Protein AF-A0A1S9PE21-F1 (afdb_monomer_lite)

Organism: NCBI:txid1792845

Foldseek 3Di:
DVVVVQCLQQVVDDDPVHDHPDHADELDQPDPPPPPDDFQALLNVLVVQADPVAPLSCVLCPPVVHDRRHGLVPDAQLSSSSSSQSSRLRVFLHYEYESPRHDPVSRVVSVVVNVVSNVVPHDYHYDYPDCPCVVVDPDDDDDDDPDPDDDDDDPDDDD

pLDDT: mean 87.9, std 10.77, range [41.5, 97.38]

Sequence (159 aa):
MLEELVGLLTGKIKSDKVRLLSTFTYADHIRKFKRFWIPITVNSYLKRHANPANSIYEKAFIDPRVRRKTKIVSLPGNLRRELAIYTVLSNTNNIIFDLAGVDHEGGVTIYNNVKEAIDVGGAAILIDTCDEFKNDCTTFVKAEYLGPKIAPLPPFSAK

Secondary structure (DSSP, 8-state):
-HHHHHHHHTTSS--TT---SS--EE---------TT-PPBHHHHHHHHS-TTSTHHHHTT-STT--TT-BGGGS-HHHHHHHHHHHHHHH-SEEEEE-TT--HHHHHHHHHHHHHHHTTT-EEEEE-S--TTTTT-SS-------SSPPPPPPP----

Radius of gyration: 17.34 Å; chains: 1; bounding box: 45×37×51 Å

Structure (mmCIF, N/CA/C/O backbone):
data_AF-A0A1S9PE21-F1
#
_entry.id   AF-A0A1S9PE21-F1
#
loop_
_atom_site.group_PDB
_atom_site.id
_atom_site.type_symbol
_atom_site.label_atom_id
_atom_site.label_alt_id
_atom_site.label_comp_id
_atom_site.label_asym_id
_atom_site.label_entity_id
_atom_site.label_seq_id
_atom_site.pdbx_PDB_ins_code
_atom_site.Cartn_x
_atom_site.Cartn_y
_atom_site.Cartn_z
_atom_site.occupancy
_atom_site.B_iso_or_equiv
_atom_site.auth_seq_id
_atom_site.auth_comp_id
_atom_site.auth_asym_id
_atom_site.auth_atom_id
_atom_site.pdbx_PDB_model_num
ATOM 1 N N . MET A 1 1 ? -2.979 -8.957 17.235 1.00 68.88 1 MET A N 1
ATOM 2 C CA . MET A 1 1 ? -3.742 -7.692 17.165 1.00 68.88 1 MET A CA 1
ATOM 3 C C . MET A 1 1 ? -3.849 -7.186 15.730 1.00 68.88 1 MET A C 1
ATOM 5 O O . MET A 1 1 ? -4.955 -7.188 15.213 1.00 68.88 1 MET A O 1
ATOM 9 N N . LEU A 1 2 ? -2.744 -6.840 15.051 1.00 82.12 2 LEU A N 1
ATOM 10 C CA . LEU A 1 2 ? -2.798 -6.357 13.659 1.00 82.12 2 LEU A CA 1
ATOM 11 C C . LEU A 1 2 ? -3.416 -7.373 12.681 1.00 82.12 2 LEU A C 1
ATOM 13 O O . LEU A 1 2 ? -4.303 -7.015 11.918 1.00 82.12 2 LEU A O 1
ATOM 17 N N . GLU A 1 3 ? -2.998 -8.641 12.737 1.00 87.38 3 GLU A N 1
ATOM 18 C CA . GLU A 1 3 ? -3.526 -9.689 11.845 1.00 87.38 3 GLU A CA 1
ATOM 19 C C . GLU A 1 3 ? -5.035 -9.914 12.011 1.00 87.38 3 GLU A C 1
ATOM 21 O O . GLU A 1 3 ? -5.736 -10.143 11.031 1.00 87.38 3 GLU A O 1
ATOM 26 N N . GLU A 1 4 ? -5.542 -9.812 13.240 1.00 89.81 4 GLU A N 1
ATOM 27 C CA . GLU A 1 4 ? -6.966 -9.972 13.538 1.00 89.81 4 GLU A CA 1
ATOM 28 C C . GLU A 1 4 ? -7.774 -8.771 13.042 1.00 89.81 4 GLU A C 1
ATOM 30 O O . GLU A 1 4 ? -8.790 -8.953 12.376 1.00 89.81 4 GLU A O 1
ATOM 35 N N . LEU A 1 5 ? -7.282 -7.547 13.275 1.00 89.12 5 LEU A N 1
ATOM 36 C CA . LEU A 1 5 ? -7.889 -6.329 12.736 1.00 89.12 5 LEU A CA 1
ATOM 37 C C . LEU A 1 5 ? -7.934 -6.367 11.205 1.00 89.12 5 LEU A C 1
ATOM 39 O O . LEU A 1 5 ? -8.993 -6.176 10.615 1.00 89.12 5 LEU A O 1
ATOM 43 N N . VAL A 1 6 ? -6.807 -6.668 10.555 1.00 92.00 6 VAL A N 1
ATOM 44 C CA . VAL A 1 6 ? -6.744 -6.832 9.096 1.00 92.00 6 VAL A CA 1
ATOM 45 C C . VAL A 1 6 ? -7.683 -7.949 8.645 1.00 92.00 6 VAL A C 1
ATOM 47 O O . VAL A 1 6 ? -8.390 -7.796 7.651 1.00 92.00 6 VAL A O 1
ATOM 50 N N . GLY A 1 7 ? -7.740 -9.063 9.375 1.00 92.88 7 GLY A N 1
ATOM 51 C CA . GLY A 1 7 ? -8.643 -10.170 9.085 1.00 92.88 7 GLY A CA 1
ATOM 52 C C . GLY A 1 7 ? -10.114 -9.754 9.110 1.00 92.88 7 GLY A C 1
ATOM 53 O O . GLY A 1 7 ? -10.853 -10.105 8.191 1.00 92.88 7 GLY A O 1
ATOM 54 N N . LEU A 1 8 ? -10.521 -8.958 10.100 1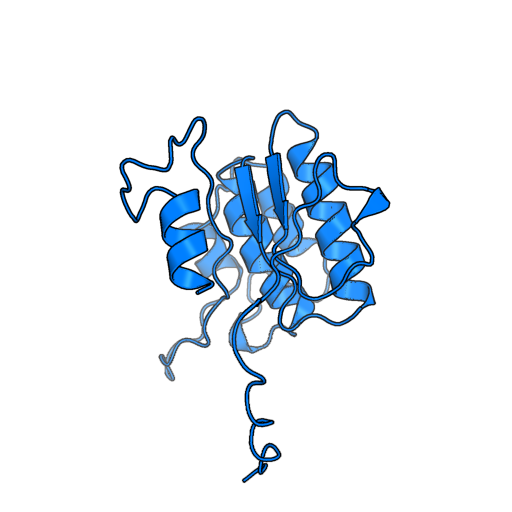.00 91.94 8 LEU A N 1
ATOM 55 C CA . LEU A 1 8 ? -11.866 -8.388 10.191 1.00 91.94 8 LEU A CA 1
ATOM 56 C C . LEU A 1 8 ? -12.133 -7.396 9.052 1.00 91.94 8 LEU A C 1
ATOM 58 O O . LEU A 1 8 ? -13.128 -7.538 8.351 1.00 91.94 8 LEU A O 1
ATOM 62 N N . LEU A 1 9 ? -11.235 -6.432 8.818 1.00 90.94 9 LEU A N 1
ATOM 63 C CA . LEU A 1 9 ? -11.409 -5.377 7.806 1.00 90.94 9 LEU A CA 1
ATOM 64 C C . LEU A 1 9 ? -11.382 -5.898 6.358 1.00 90.94 9 LEU A C 1
ATOM 66 O O . LEU A 1 9 ? -11.946 -5.277 5.461 1.00 90.94 9 LEU A O 1
ATOM 70 N N . THR A 1 10 ? -10.742 -7.044 6.120 1.00 92.94 10 THR A N 1
ATOM 71 C CA . THR A 1 10 ? -10.704 -7.710 4.804 1.00 92.94 10 THR A CA 1
ATOM 72 C C . THR A 1 10 ? -11.772 -8.797 4.647 1.00 92.94 10 THR A C 1
ATOM 74 O O . THR A 1 10 ? -11.856 -9.422 3.593 1.00 92.94 10 THR A O 1
ATOM 77 N N . GLY A 1 11 ? -12.575 -9.065 5.683 1.00 91.56 11 GLY A N 1
ATOM 78 C CA . GLY A 1 11 ? -13.602 -10.114 5.670 1.00 91.56 11 GLY A CA 1
ATOM 79 C C . GLY A 1 11 ? -13.077 -11.547 5.731 1.00 91.56 11 GLY A C 1
ATOM 80 O O . GLY A 1 11 ? -13.859 -12.488 5.596 1.00 91.56 11 GLY A O 1
ATOM 81 N N . LYS A 1 12 ? -11.774 -11.736 5.971 1.00 92.69 12 LYS A N 1
ATOM 82 C CA . LYS A 1 12 ? -11.175 -13.057 6.223 1.00 92.69 12 LYS A CA 1
ATOM 83 C C . LYS A 1 12 ? -11.660 -13.650 7.550 1.00 92.69 12 LYS A C 1
ATOM 85 O O . LYS A 1 12 ? -11.800 -14.865 7.657 1.00 92.69 12 LYS A O 1
ATOM 90 N N . ILE A 1 13 ? -11.919 -12.801 8.545 1.00 93.75 13 ILE A N 1
ATOM 91 C CA . ILE A 1 13 ? -12.481 -13.169 9.849 1.00 93.75 13 ILE A CA 1
ATOM 92 C C . ILE A 1 13 ? -13.911 -12.630 9.921 1.00 93.75 13 ILE A C 1
ATOM 94 O O . ILE A 1 13 ? -14.144 -11.448 9.679 1.00 93.75 13 ILE A O 1
ATOM 98 N N . LYS A 1 14 ? -14.870 -13.497 10.262 1.00 92.12 14 LYS A N 1
ATOM 99 C CA . LYS A 1 14 ? -16.275 -13.116 10.468 1.00 92.12 14 LYS A CA 1
ATOM 100 C C . LYS A 1 14 ? -16.519 -12.763 11.934 1.00 92.12 14 LYS A C 1
ATOM 102 O O . LYS A 1 14 ? -15.982 -13.419 12.821 1.00 92.12 14 LYS A O 1
ATOM 107 N N . SER A 1 15 ? -17.342 -11.748 12.180 1.00 91.69 15 SER A N 1
ATOM 108 C CA . SER A 1 15 ? -17.765 -11.341 13.521 1.00 91.69 15 SER A CA 1
ATOM 109 C C . SER A 1 15 ? -19.152 -10.719 13.457 1.00 91.69 15 SER A C 1
ATOM 111 O O . SER A 1 15 ? -19.387 -9.835 12.639 1.00 91.69 15 SER A O 1
ATOM 113 N N . ASP A 1 16 ? -20.041 -11.110 14.367 1.00 93.25 16 ASP A N 1
ATOM 114 C CA . ASP A 1 16 ? -21.404 -10.563 14.445 1.00 93.25 16 ASP A CA 1
ATOM 115 C C . ASP A 1 16 ? -21.421 -9.082 14.864 1.00 93.25 16 ASP A C 1
ATOM 117 O O . ASP A 1 16 ? -22.428 -8.391 14.729 1.00 93.25 16 ASP A O 1
ATOM 121 N N . LYS A 1 17 ? -20.286 -8.576 15.366 1.00 91.50 17 LYS A N 1
ATOM 122 C CA . LYS A 1 17 ? -20.101 -7.182 15.794 1.00 91.50 17 LYS A CA 1
ATOM 123 C C . LYS A 1 17 ? -19.599 -6.266 14.677 1.00 91.50 17 LYS A C 1
ATOM 125 O O . LYS A 1 17 ? -19.559 -5.055 14.871 1.00 91.50 17 LYS A O 1
ATOM 130 N N . VAL A 1 18 ? -19.173 -6.820 13.541 1.00 88.00 18 VAL A N 1
ATOM 131 C CA . VAL A 1 18 ? -18.560 -6.060 12.444 1.00 88.00 18 VAL A CA 1
ATOM 132 C C . VAL A 1 18 ? -19.334 -6.316 11.161 1.00 88.00 18 VAL A C 1
ATOM 134 O O . VAL A 1 18 ? -19.404 -7.441 10.674 1.00 88.00 18 VAL A O 1
ATOM 137 N N . ARG A 1 19 ? -19.875 -5.248 10.573 1.00 90.75 19 ARG A N 1
ATOM 138 C CA . ARG A 1 19 ? -20.506 -5.295 9.253 1.00 90.75 19 ARG A CA 1
ATOM 139 C C . ARG A 1 19 ? -19.599 -4.635 8.223 1.00 90.75 19 ARG A C 1
ATOM 141 O O . ARG A 1 19 ? -19.370 -3.431 8.286 1.00 90.75 19 ARG A O 1
ATOM 148 N N . LEU A 1 20 ? -19.127 -5.416 7.256 1.00 89.75 20 LEU A N 1
ATOM 149 C CA . LEU A 1 20 ? -18.361 -4.904 6.123 1.00 89.75 20 LEU A CA 1
ATOM 150 C C . LEU A 1 20 ? -19.308 -4.337 5.069 1.00 89.75 20 LEU A C 1
ATOM 152 O O . LEU A 1 20 ? -20.129 -5.063 4.514 1.00 89.75 20 LEU A O 1
ATOM 156 N N . LEU A 1 21 ? -19.192 -3.035 4.814 1.00 88.69 21 LEU A N 1
ATOM 157 C CA . LEU A 1 21 ? -19.935 -2.356 3.747 1.00 88.69 21 LEU A CA 1
ATOM 158 C C . LEU A 1 21 ? -19.220 -2.471 2.397 1.00 88.69 21 LEU A C 1
ATOM 160 O O . LEU A 1 21 ? -19.867 -2.565 1.360 1.00 88.69 21 LEU A O 1
ATOM 164 N N . SER A 1 22 ? -17.888 -2.516 2.437 1.00 87.81 22 SER A N 1
ATOM 165 C CA . SER A 1 22 ? -17.011 -2.621 1.274 1.00 87.81 22 SER A CA 1
ATOM 166 C C . SER A 1 22 ? -15.862 -3.566 1.597 1.00 87.81 22 SER A C 1
ATOM 168 O O . SER A 1 22 ? -15.417 -3.645 2.743 1.00 87.81 22 SER A O 1
ATOM 170 N N . THR A 1 23 ? -15.366 -4.276 0.585 1.00 87.94 23 THR A N 1
ATOM 171 C CA . THR A 1 23 ? -14.188 -5.137 0.748 1.00 87.94 23 THR A CA 1
ATOM 172 C C . THR A 1 23 ? -12.924 -4.311 0.557 1.00 87.94 23 THR A C 1
ATOM 174 O O . THR A 1 23 ? -12.785 -3.606 -0.444 1.00 87.94 23 THR A O 1
ATOM 177 N N . PHE A 1 24 ? -11.996 -4.432 1.500 1.00 94.69 24 PHE A N 1
ATOM 178 C CA . PHE A 1 24 ? -10.653 -3.873 1.408 1.00 94.69 24 PHE A CA 1
ATOM 179 C C . PHE A 1 24 ? -9.630 -4.978 1.162 1.00 94.69 24 PHE A C 1
ATOM 181 O O . PHE A 1 24 ? -9.827 -6.127 1.561 1.00 94.69 24 PHE A O 1
ATOM 188 N N . THR A 1 25 ? -8.504 -4.621 0.546 1.00 96.25 25 THR A N 1
ATOM 189 C CA . THR A 1 25 ? -7.340 -5.508 0.433 1.00 96.25 25 THR A CA 1
ATOM 190 C C . THR A 1 25 ? -6.168 -4.919 1.198 1.00 96.25 25 THR A C 1
ATOM 192 O O . THR A 1 25 ? -5.810 -3.760 1.003 1.00 96.25 25 THR A O 1
ATOM 195 N N . TYR A 1 26 ? -5.558 -5.718 2.071 1.00 96.56 26 TYR A N 1
ATOM 196 C CA . TYR A 1 26 ? -4.347 -5.308 2.771 1.00 96.56 26 TYR A CA 1
ATOM 197 C C . TYR A 1 26 ? -3.113 -5.502 1.887 1.00 96.56 26 TYR A C 1
ATOM 199 O O . TYR A 1 26 ? -2.927 -6.566 1.294 1.00 96.56 26 TYR A O 1
ATOM 207 N N . ALA A 1 27 ? -2.269 -4.475 1.807 1.00 96.06 27 ALA A N 1
ATOM 208 C CA . ALA A 1 27 ? -0.983 -4.535 1.128 1.00 96.06 27 ALA A CA 1
ATOM 209 C C . ALA A 1 27 ? 0.025 -5.322 1.968 1.00 96.06 27 ALA A C 1
ATOM 211 O O . ALA A 1 27 ? 0.803 -4.756 2.742 1.00 96.06 27 ALA A O 1
ATOM 212 N N . ASP A 1 28 ? -0.005 -6.643 1.801 1.00 93.12 28 ASP A N 1
ATOM 213 C CA . ASP A 1 28 ? 0.909 -7.563 2.463 1.00 93.12 28 ASP A CA 1
ATOM 214 C C . ASP A 1 28 ? 2.371 -7.207 2.170 1.00 93.12 28 ASP A C 1
ATOM 216 O O . ASP A 1 28 ? 2.779 -6.952 1.033 1.00 93.12 28 ASP A O 1
ATOM 220 N N . HIS A 1 29 ? 3.196 -7.236 3.215 1.00 91.25 29 HIS A N 1
ATOM 221 C CA . HIS A 1 29 ? 4.637 -7.057 3.075 1.00 91.25 29 HIS A CA 1
ATOM 222 C C . HIS A 1 29 ? 5.223 -8.148 2.182 1.00 91.25 29 HIS A C 1
ATOM 224 O O . HIS A 1 29 ? 5.035 -9.342 2.433 1.00 91.25 29 HIS A O 1
ATOM 230 N N . ILE A 1 30 ? 5.998 -7.749 1.169 1.00 88.12 30 ILE A N 1
ATOM 231 C CA . ILE A 1 30 ? 6.685 -8.705 0.299 1.00 88.12 30 ILE A CA 1
ATOM 232 C C . ILE A 1 30 ? 7.759 -9.421 1.120 1.00 88.12 30 ILE A C 1
ATOM 234 O O . ILE A 1 30 ? 8.865 -8.917 1.339 1.00 88.12 30 ILE A O 1
ATOM 238 N N . ARG A 1 31 ? 7.416 -10.619 1.597 1.00 77.19 31 ARG A N 1
ATOM 239 C CA . ARG A 1 31 ? 8.311 -11.456 2.393 1.00 77.19 31 ARG A CA 1
ATOM 240 C C . ARG A 1 31 ? 9.536 -11.828 1.560 1.00 77.19 31 ARG A C 1
ATOM 242 O O . ARG A 1 31 ? 9.429 -12.158 0.377 1.00 77.19 31 ARG A O 1
ATOM 249 N N . LYS A 1 32 ? 10.715 -11.844 2.193 1.00 64.25 32 LYS A N 1
ATOM 250 C CA . LYS A 1 32 ? 11.909 -12.453 1.594 1.00 64.25 32 LYS A CA 1
ATOM 251 C C . LYS A 1 32 ? 11.601 -13.933 1.362 1.00 64.25 32 LYS A C 1
ATOM 253 O O . LYS A 1 32 ? 11.522 -14.713 2.309 1.00 64.25 32 LYS A O 1
ATOM 258 N N . PHE A 1 33 ? 11.370 -14.317 0.110 1.00 58.84 33 PHE A N 1
ATOM 259 C CA . PHE A 1 33 ? 11.142 -15.714 -0.236 1.00 58.84 33 PHE A CA 1
ATOM 260 C C . PHE A 1 33 ? 12.371 -16.531 0.184 1.00 58.84 33 PHE A C 1
ATOM 262 O O . PHE A 1 33 ? 13.472 -16.271 -0.292 1.00 58.84 33 PHE A O 1
ATOM 269 N N . LYS A 1 34 ? 12.184 -17.570 1.013 1.00 49.66 34 LYS A N 1
ATOM 270 C CA . LYS A 1 34 ? 13.229 -18.565 1.347 1.00 49.66 34 LYS A CA 1
ATOM 271 C C . LYS A 1 34 ? 13.678 -19.408 0.136 1.00 49.66 34 LYS A C 1
ATOM 273 O O . LYS A 1 34 ? 14.453 -20.348 0.292 1.00 49.66 34 LYS A O 1
ATOM 278 N N . ARG A 1 35 ? 13.201 -19.107 -1.080 1.00 51.25 35 ARG A N 1
ATOM 279 C CA . ARG A 1 35 ? 13.674 -19.733 -2.320 1.00 51.25 35 ARG A CA 1
ATOM 280 C C . ARG A 1 35 ? 15.059 -19.185 -2.652 1.00 51.25 35 ARG A C 1
ATOM 282 O O . ARG A 1 35 ? 15.200 -18.261 -3.444 1.00 51.25 35 ARG A O 1
ATOM 289 N N . PHE A 1 36 ? 16.070 -19.804 -2.056 1.00 48.78 36 PHE A N 1
ATOM 290 C CA . PHE A 1 36 ? 17.489 -19.537 -2.297 1.00 48.78 36 PHE A CA 1
ATOM 291 C C . PHE A 1 36 ? 17.912 -19.659 -3.774 1.00 48.78 36 PHE A C 1
ATOM 293 O O . PHE A 1 36 ? 18.957 -19.137 -4.140 1.00 48.78 36 PHE A O 1
ATOM 300 N N . TRP A 1 37 ? 17.116 -20.310 -4.632 1.00 52.03 37 TRP A N 1
ATOM 301 C CA . TRP A 1 37 ? 17.592 -20.749 -5.947 1.00 52.03 37 TRP A CA 1
ATOM 302 C C . TRP A 1 37 ? 17.079 -19.952 -7.156 1.00 52.03 37 TRP A C 1
ATOM 304 O O . TRP A 1 37 ? 17.728 -19.989 -8.195 1.00 52.03 37 TRP A O 1
ATOM 314 N N . ILE A 1 38 ? 15.982 -19.182 -7.062 1.00 62.56 38 ILE A N 1
ATOM 315 C CA . ILE A 1 38 ? 15.543 -18.306 -8.171 1.00 62.56 38 ILE A CA 1
ATOM 316 C C . ILE A 1 38 ? 14.951 -17.004 -7.610 1.00 62.56 38 ILE A C 1
ATOM 318 O O . ILE A 1 38 ? 13.793 -16.993 -7.177 1.00 62.56 38 ILE A O 1
ATOM 322 N N . PRO A 1 39 ? 15.709 -15.892 -7.604 1.00 72.38 39 PRO A N 1
ATOM 323 C CA . PRO A 1 39 ? 15.184 -14.607 -7.169 1.00 72.38 39 PRO A CA 1
ATOM 324 C C . PRO A 1 39 ? 14.076 -14.134 -8.118 1.00 72.38 39 PRO A C 1
ATOM 326 O O . PRO A 1 39 ? 14.270 -14.044 -9.330 1.00 72.38 39 PRO A O 1
ATOM 329 N N . ILE A 1 40 ? 12.911 -13.811 -7.555 1.00 87.94 40 ILE A N 1
ATOM 330 C CA . ILE A 1 40 ? 11.770 -13.286 -8.311 1.00 87.94 40 ILE A CA 1
ATOM 331 C C . ILE A 1 40 ? 12.086 -11.849 -8.743 1.00 87.94 40 ILE A C 1
ATOM 333 O O . ILE A 1 40 ? 12.521 -11.023 -7.933 1.00 87.94 40 ILE A O 1
ATOM 337 N N . THR A 1 41 ? 11.887 -11.556 -10.026 1.00 91.12 41 THR A N 1
ATOM 338 C CA . THR A 1 41 ? 12.015 -10.200 -10.569 1.00 91.12 41 THR A CA 1
ATOM 339 C C . THR A 1 41 ? 10.728 -9.409 -10.372 1.00 91.12 41 THR A C 1
ATOM 341 O O . THR A 1 41 ? 9.647 -9.992 -10.280 1.00 91.12 41 THR A O 1
ATOM 344 N N . VAL A 1 42 ? 10.831 -8.080 -10.368 1.00 91.69 42 VAL A N 1
ATOM 345 C CA . VAL A 1 42 ? 9.673 -7.177 -10.275 1.00 91.69 42 VAL A CA 1
ATOM 346 C C . VAL A 1 42 ? 8.623 -7.510 -11.335 1.00 91.69 42 VAL A C 1
ATOM 348 O O . VAL A 1 42 ? 7.455 -7.682 -11.009 1.00 91.69 42 VAL A O 1
ATOM 351 N N . ASN A 1 43 ? 9.032 -7.723 -12.589 1.00 91.56 43 ASN A N 1
ATOM 352 C CA . ASN A 1 43 ? 8.098 -8.069 -13.663 1.00 91.56 43 ASN A CA 1
ATOM 353 C C . ASN A 1 43 ? 7.402 -9.420 -13.442 1.00 91.56 43 ASN A C 1
ATOM 355 O O . ASN A 1 43 ? 6.210 -9.538 -13.697 1.00 91.56 43 ASN A O 1
ATOM 359 N N . SER A 1 44 ? 8.123 -10.441 -12.969 1.00 90.88 44 SER A N 1
ATOM 360 C CA . SER A 1 44 ? 7.519 -11.751 -12.689 1.00 90.88 44 SER A CA 1
ATOM 361 C C . SER A 1 44 ? 6.538 -11.703 -11.521 1.00 90.88 44 SER A C 1
ATOM 363 O O . SER A 1 44 ? 5.578 -12.466 -11.510 1.00 90.88 44 SER A O 1
ATOM 365 N N . TYR A 1 45 ? 6.777 -10.830 -10.544 1.00 91.75 45 TYR A N 1
ATOM 366 C CA . TYR A 1 45 ? 5.864 -10.601 -9.430 1.00 91.75 45 TYR A CA 1
ATOM 367 C C . TYR A 1 45 ? 4.620 -9.828 -9.870 1.00 91.75 45 TYR A C 1
ATOM 369 O O . TYR A 1 45 ? 3.512 -10.321 -9.692 1.00 91.75 45 TYR A O 1
ATOM 377 N N . LEU A 1 46 ? 4.792 -8.682 -10.531 1.00 92.19 46 LEU A N 1
ATOM 378 C CA . LEU A 1 46 ? 3.673 -7.867 -11.003 1.00 92.19 46 LEU A CA 1
ATOM 379 C C . LEU A 1 46 ? 2.768 -8.642 -11.965 1.00 92.19 46 LEU A C 1
ATOM 381 O O . LEU A 1 46 ? 1.560 -8.636 -11.786 1.00 92.19 46 LEU A O 1
ATOM 385 N N . LYS A 1 47 ? 3.322 -9.427 -12.898 1.00 91.25 47 LYS A N 1
ATOM 386 C CA . LYS A 1 47 ? 2.516 -10.289 -13.785 1.00 91.25 47 LYS A CA 1
ATOM 387 C C . LYS A 1 47 ? 1.636 -11.310 -13.055 1.00 91.25 47 LYS A C 1
ATOM 389 O O . LYS A 1 47 ? 0.695 -11.818 -13.651 1.00 91.25 47 LYS A O 1
ATOM 394 N N . ARG A 1 48 ? 1.983 -11.679 -11.819 1.00 91.00 48 ARG A N 1
ATOM 395 C CA . ARG A 1 48 ? 1.236 -12.659 -11.014 1.00 91.00 48 ARG A CA 1
ATOM 396 C C . ARG A 1 48 ? 0.244 -12.015 -10.057 1.00 91.00 48 ARG A C 1
ATOM 398 O O . ARG A 1 48 ? -0.694 -12.687 -9.649 1.00 91.00 48 ARG A O 1
ATOM 405 N N . HIS A 1 49 ? 0.499 -10.776 -9.649 1.00 92.69 49 HIS A N 1
ATOM 406 C CA . HIS A 1 49 ? -0.183 -10.166 -8.510 1.00 92.69 49 HIS A CA 1
ATOM 407 C C . HIS A 1 49 ? -0.840 -8.821 -8.825 1.00 92.69 49 HIS A C 1
ATOM 409 O O . HIS A 1 49 ? -1.655 -8.375 -8.030 1.00 92.69 49 HIS A O 1
ATOM 415 N N . ALA A 1 50 ? -0.500 -8.175 -9.939 1.00 93.88 50 ALA A N 1
ATOM 416 C CA . ALA A 1 50 ? -0.999 -6.863 -10.331 1.00 93.88 50 ALA A CA 1
ATOM 417 C C . ALA A 1 50 ? -1.815 -6.948 -11.629 1.00 93.88 50 ALA A C 1
ATOM 419 O O . ALA A 1 50 ? -1.629 -7.864 -12.435 1.00 93.88 50 ALA A O 1
ATOM 420 N N . ASN A 1 51 ? -2.677 -5.960 -11.852 1.00 94.19 51 ASN A N 1
ATOM 421 C CA . ASN A 1 51 ? -3.462 -5.832 -13.073 1.00 94.19 51 ASN A CA 1
ATOM 422 C C . ASN A 1 51 ? -2.728 -4.944 -14.096 1.00 94.19 51 ASN A C 1
ATOM 424 O O . ASN A 1 51 ? -2.677 -3.730 -13.900 1.00 94.19 51 ASN A O 1
ATOM 428 N N . PRO A 1 52 ? -2.206 -5.496 -15.208 1.00 91.25 52 PRO A N 1
ATOM 429 C CA . PRO A 1 52 ? -1.478 -4.720 -16.213 1.00 91.25 52 PRO A CA 1
ATOM 430 C C . PRO A 1 52 ? -2.352 -3.750 -17.019 1.00 91.25 52 PRO A C 1
ATOM 432 O O . PRO A 1 52 ? -1.804 -2.900 -17.712 1.00 91.25 52 PRO A O 1
ATOM 435 N N . ALA A 1 53 ? -3.684 -3.864 -16.957 1.00 92.38 53 ALA A N 1
ATOM 436 C CA . ALA A 1 53 ? -4.591 -2.917 -17.608 1.00 92.38 53 ALA A CA 1
ATOM 437 C C . ALA A 1 53 ? -4.793 -1.621 -16.801 1.00 92.38 53 ALA A C 1
ATOM 439 O O . ALA A 1 53 ? -5.297 -0.640 -17.342 1.00 92.38 53 ALA A O 1
ATOM 440 N N . ASN A 1 54 ? -4.421 -1.605 -15.517 1.00 90.75 54 ASN A N 1
ATOM 441 C CA . ASN A 1 54 ? -4.525 -0.422 -14.668 1.00 90.75 54 ASN A CA 1
ATOM 442 C C . ASN A 1 54 ? -3.259 0.441 -14.811 1.00 90.75 54 ASN A C 1
ATOM 444 O O . ASN A 1 54 ? -2.148 -0.077 -14.724 1.00 90.75 54 ASN A O 1
ATOM 448 N N . SER A 1 55 ? -3.405 1.759 -14.978 1.00 88.88 55 SER A N 1
ATOM 449 C CA . SER A 1 55 ? -2.276 2.696 -15.108 1.00 88.88 55 SER A CA 1
ATOM 450 C C . SER A 1 55 ? -1.332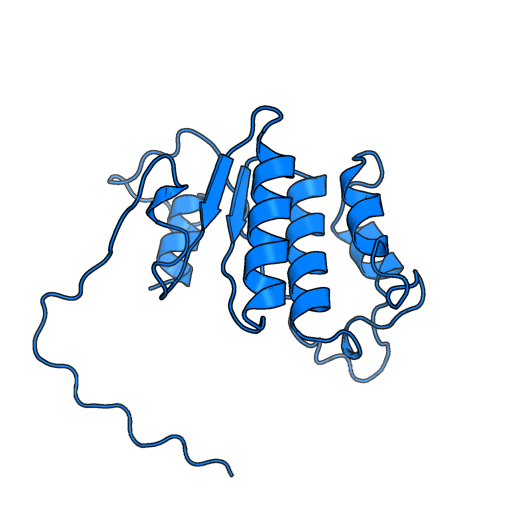 2.691 -13.896 1.00 88.88 55 SER A C 1
ATOM 452 O O . SER A 1 55 ? -0.132 2.925 -14.049 1.00 88.88 55 SER A O 1
ATOM 454 N N . ILE A 1 56 ? -1.832 2.338 -12.706 1.00 89.50 56 ILE A N 1
ATOM 455 C CA . ILE A 1 56 ? -1.032 2.170 -11.483 1.00 89.50 56 ILE A CA 1
ATOM 456 C C . ILE A 1 56 ? 0.006 1.048 -11.629 1.00 89.50 56 ILE A C 1
ATOM 458 O O . ILE A 1 56 ? 1.055 1.095 -10.988 1.00 89.50 56 ILE A O 1
ATOM 462 N N . TYR A 1 57 ? -0.218 0.073 -12.515 1.00 86.75 57 TYR A N 1
ATOM 463 C CA . TYR A 1 57 ? 0.758 -0.979 -12.799 1.00 86.75 57 TYR A CA 1
ATOM 464 C C . TYR A 1 57 ? 2.122 -0.411 -13.208 1.00 86.75 57 TYR A C 1
ATOM 466 O O . TYR A 1 57 ? 3.160 -0.891 -12.753 1.00 86.75 57 TYR A O 1
ATOM 474 N N . GLU A 1 58 ? 2.128 0.639 -14.032 1.00 86.75 58 GLU A N 1
ATOM 475 C CA . GLU A 1 58 ? 3.367 1.274 -14.479 1.00 86.75 58 GLU A CA 1
ATOM 476 C C . GLU A 1 58 ? 3.966 2.196 -13.398 1.00 86.75 58 GLU A C 1
ATOM 478 O O . GLU A 1 58 ? 5.178 2.423 -13.411 1.00 86.75 58 GLU A O 1
ATOM 483 N N . LYS A 1 59 ? 3.187 2.619 -12.378 1.00 84.81 59 LYS A N 1
ATOM 484 C CA . LYS A 1 59 ? 3.728 3.353 -11.213 1.00 84.81 59 LYS A CA 1
ATOM 485 C C . LYS A 1 59 ? 4.782 2.537 -10.448 1.00 84.81 59 LYS A C 1
ATOM 487 O O . LYS A 1 59 ? 5.721 3.107 -9.900 1.00 84.81 59 LYS A O 1
ATOM 492 N N . ALA A 1 60 ? 4.719 1.204 -10.507 1.00 77.75 60 ALA A N 1
ATOM 493 C CA . ALA A 1 60 ? 5.735 0.320 -9.929 1.00 77.75 60 ALA A CA 1
ATOM 494 C C . ALA A 1 60 ? 7.119 0.385 -10.617 1.00 77.75 60 ALA A C 1
ATOM 496 O O . ALA A 1 60 ? 8.082 -0.189 -10.103 1.00 77.75 60 ALA A O 1
ATOM 497 N N . PHE A 1 61 ? 7.231 1.069 -11.761 1.00 81.00 61 PHE A N 1
ATOM 498 C CA . PHE A 1 61 ? 8.481 1.302 -12.494 1.00 81.00 61 PHE A CA 1
ATOM 499 C C . PHE A 1 61 ? 8.871 2.787 -12.571 1.00 81.00 61 PHE A C 1
ATOM 501 O O . PHE A 1 61 ? 9.784 3.124 -13.323 1.00 81.00 61 PHE A O 1
ATOM 508 N N . ILE A 1 62 ? 8.198 3.673 -11.822 1.00 70.06 62 ILE A N 1
ATOM 509 C CA . ILE A 1 62 ? 8.501 5.117 -11.828 1.00 70.06 62 ILE A CA 1
ATOM 510 C C . ILE A 1 62 ? 9.916 5.390 -11.329 1.00 70.06 62 ILE A C 1
ATOM 512 O O . ILE A 1 62 ? 10.602 6.254 -11.873 1.00 70.06 62 ILE A O 1
ATOM 516 N N . ASP A 1 63 ? 10.376 4.649 -10.320 1.00 78.31 63 ASP A N 1
ATOM 517 C CA . ASP A 1 63 ? 11.744 4.804 -9.854 1.00 78.31 63 ASP A CA 1
ATOM 518 C C . ASP A 1 63 ? 12.724 4.233 -10.903 1.00 78.31 63 ASP A C 1
ATOM 520 O O . ASP A 1 63 ? 12.692 3.030 -11.190 1.00 78.31 63 ASP A O 1
ATOM 524 N N . PRO A 1 64 ? 13.650 5.044 -11.448 1.00 78.56 64 PRO A N 1
ATOM 525 C CA . PRO A 1 64 ? 14.579 4.614 -12.496 1.00 78.56 64 PRO A CA 1
ATOM 526 C C . PRO A 1 64 ? 15.539 3.494 -12.051 1.00 78.56 64 PRO A C 1
ATOM 528 O O . PRO A 1 64 ? 16.149 2.812 -12.886 1.00 78.56 64 PRO A O 1
ATOM 531 N N . ARG A 1 65 ? 15.676 3.267 -10.739 1.00 78.50 65 ARG A N 1
ATOM 532 C CA . ARG A 1 65 ? 16.438 2.162 -10.137 1.00 78.50 65 ARG A CA 1
ATOM 533 C C . ARG A 1 65 ? 15.6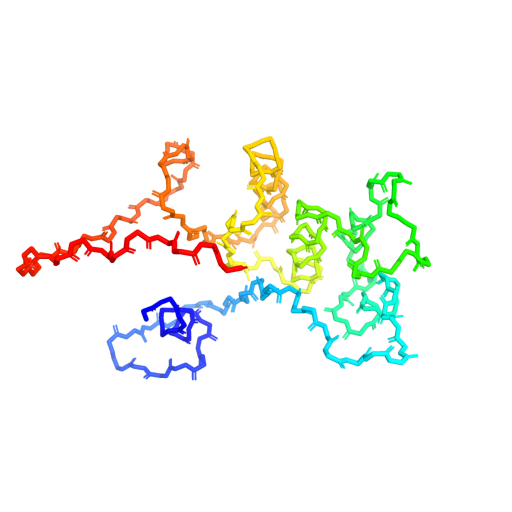75 0.832 -10.228 1.00 78.50 65 ARG A C 1
ATOM 535 O O . ARG A 1 65 ? 16.281 -0.238 -10.099 1.00 78.50 65 ARG A O 1
ATOM 542 N N . VAL A 1 66 ? 14.367 0.859 -10.493 1.00 86.69 66 VAL A N 1
ATOM 543 C CA . VAL A 1 66 ? 13.499 -0.319 -10.588 1.00 86.69 66 VAL A CA 1
ATOM 544 C C . VAL A 1 66 ? 13.225 -0.669 -12.049 1.00 86.69 66 VAL A C 1
ATOM 546 O O . VAL A 1 66 ? 12.368 -0.112 -12.723 1.00 86.69 66 VAL A O 1
ATOM 549 N N . ARG A 1 67 ? 13.940 -1.676 -12.556 1.00 89.06 67 ARG A N 1
ATOM 550 C CA . ARG A 1 67 ? 13.726 -2.238 -13.894 1.00 89.06 67 ARG A CA 1
ATOM 551 C C . ARG A 1 67 ? 12.898 -3.515 -13.806 1.00 89.06 67 ARG A C 1
ATOM 553 O O . ARG A 1 67 ? 12.922 -4.231 -12.808 1.00 89.06 67 ARG A O 1
ATOM 560 N N . ARG A 1 68 ? 12.283 -3.915 -14.923 1.00 89.81 68 ARG A N 1
ATOM 561 C CA . ARG A 1 68 ? 11.553 -5.196 -15.053 1.00 89.81 68 ARG A CA 1
ATOM 562 C C . ARG A 1 68 ? 12.358 -6.418 -14.581 1.00 89.81 68 ARG A C 1
ATOM 564 O O . ARG A 1 68 ? 11.789 -7.352 -14.018 1.00 89.81 68 ARG A O 1
ATOM 571 N N . LYS A 1 69 ? 13.679 -6.411 -14.798 1.00 91.00 69 LYS A N 1
ATOM 572 C CA . LYS A 1 69 ? 14.608 -7.483 -14.394 1.00 91.00 69 LYS A CA 1
ATOM 573 C C . LYS A 1 69 ? 15.193 -7.308 -12.984 1.00 91.00 69 LYS A C 1
ATOM 575 O O . LYS A 1 69 ? 15.887 -8.212 -12.524 1.00 91.00 69 LYS A O 1
ATOM 580 N N . THR A 1 70 ? 14.928 -6.193 -12.300 1.00 91.44 70 THR A N 1
ATOM 581 C CA . THR A 1 70 ? 15.380 -5.979 -10.919 1.00 91.44 70 THR A CA 1
ATOM 582 C C . THR A 1 70 ? 14.814 -7.081 -10.029 1.00 91.44 70 THR A C 1
ATOM 584 O O . THR A 1 70 ? 13.645 -7.453 -10.143 1.00 91.44 70 THR A O 1
ATOM 587 N N . LYS A 1 71 ? 15.659 -7.649 -9.168 1.00 91.12 71 LYS A N 1
ATOM 588 C CA . LYS A 1 71 ? 15.267 -8.699 -8.225 1.00 91.12 71 LYS A CA 1
ATOM 589 C C . LYS A 1 71 ? 14.572 -8.047 -7.029 1.00 91.12 71 LYS A C 1
ATOM 591 O O . LYS A 1 71 ? 15.089 -7.094 -6.464 1.00 91.12 71 LYS A O 1
ATOM 596 N N . ILE A 1 72 ? 13.443 -8.587 -6.579 1.00 89.56 72 ILE A N 1
ATOM 597 C CA . ILE A 1 72 ? 12.712 -8.029 -5.423 1.00 89.56 72 ILE A CA 1
ATOM 598 C C . ILE A 1 72 ? 13.569 -8.016 -4.155 1.00 89.56 72 ILE A C 1
ATOM 600 O O . ILE A 1 72 ? 13.500 -7.090 -3.349 1.00 89.56 72 ILE A O 1
ATOM 604 N N . VAL A 1 73 ? 14.406 -9.042 -3.981 1.00 87.69 73 VAL A N 1
ATOM 605 C CA . VAL A 1 73 ? 15.278 -9.169 -2.806 1.00 87.69 73 VAL A CA 1
ATOM 606 C C . VAL A 1 73 ? 16.303 -8.035 -2.704 1.00 87.69 73 VAL A C 1
ATOM 608 O O . VAL A 1 73 ? 16.711 -7.703 -1.596 1.00 87.69 73 VAL A O 1
ATOM 611 N N . SER A 1 74 ? 16.682 -7.419 -3.830 1.00 88.62 74 SER A N 1
ATOM 612 C CA . SER A 1 74 ? 17.613 -6.288 -3.856 1.00 88.62 74 SER A CA 1
ATOM 613 C C . SER A 1 74 ? 16.926 -4.930 -3.715 1.00 88.62 74 SER A C 1
ATOM 615 O O . SER A 1 74 ? 17.621 -3.922 -3.674 1.00 88.62 74 SER A O 1
ATOM 617 N N . LEU A 1 75 ? 15.589 -4.870 -3.662 1.00 89.75 75 LEU A N 1
ATOM 618 C CA . LEU A 1 75 ? 14.885 -3.605 -3.457 1.00 89.75 75 LEU A CA 1
ATOM 619 C C . LEU A 1 75 ? 15.092 -3.101 -2.018 1.00 89.75 75 LEU A C 1
ATOM 621 O O . LEU A 1 75 ? 14.908 -3.893 -1.087 1.00 89.75 75 LEU A O 1
ATOM 625 N N . PRO A 1 76 ? 15.431 -1.815 -1.819 1.00 89.94 76 PRO A N 1
ATOM 626 C CA . PRO A 1 76 ? 15.364 -1.132 -0.526 1.00 89.94 76 PRO A CA 1
ATOM 627 C C . PRO A 1 76 ? 13.965 -1.176 0.107 1.00 89.94 76 PRO A C 1
ATOM 629 O O . PRO A 1 76 ? 12.991 -1.524 -0.560 1.00 89.94 76 PRO A O 1
ATOM 632 N N . GLY A 1 77 ? 13.874 -0.810 1.391 1.00 90.06 77 GLY A N 1
ATOM 633 C CA . GLY A 1 77 ? 12.627 -0.809 2.172 1.00 90.06 77 GLY A CA 1
ATOM 634 C C . GLY A 1 77 ? 11.483 -0.068 1.476 1.00 90.06 77 GLY A C 1
ATOM 635 O O . GLY A 1 77 ? 10.491 -0.704 1.118 1.00 90.06 77 GLY A O 1
ATOM 636 N N . ASN A 1 78 ? 11.685 1.219 1.176 1.00 92.44 78 ASN A N 1
ATOM 637 C CA . ASN A 1 78 ? 10.702 2.082 0.506 1.00 92.44 78 ASN A CA 1
ATOM 638 C C . ASN A 1 78 ? 10.208 1.472 -0.813 1.00 92.44 78 ASN A C 1
ATOM 640 O O . ASN A 1 78 ? 9.023 1.198 -0.960 1.00 92.44 78 ASN A O 1
ATOM 644 N N . LEU A 1 79 ? 11.127 1.139 -1.729 1.00 92.38 79 LEU A N 1
ATOM 645 C CA . LEU A 1 79 ? 10.783 0.584 -3.047 1.00 92.38 79 LEU A CA 1
ATOM 646 C C . LEU A 1 79 ? 10.060 -0.763 -2.957 1.00 92.38 79 LEU A C 1
ATOM 648 O O . LEU A 1 79 ? 9.191 -1.078 -3.769 1.00 92.38 79 LEU A O 1
ATOM 652 N N . ARG A 1 80 ? 10.407 -1.592 -1.967 1.00 92.19 80 ARG A N 1
ATOM 653 C CA . ARG A 1 80 ? 9.705 -2.857 -1.736 1.00 92.19 80 ARG A CA 1
ATOM 654 C C . ARG A 1 80 ? 8.290 -2.615 -1.211 1.00 92.19 80 ARG A C 1
ATOM 656 O O . ARG A 1 80 ? 7.384 -3.358 -1.588 1.00 92.19 80 ARG A O 1
ATOM 663 N N . ARG A 1 81 ? 8.104 -1.612 -0.349 1.00 93.88 81 ARG A N 1
ATOM 664 C CA . ARG A 1 81 ? 6.793 -1.247 0.194 1.00 93.88 81 ARG A CA 1
ATOM 665 C C . ARG A 1 81 ? 5.896 -0.637 -0.880 1.00 93.88 81 ARG A C 1
ATOM 667 O O . ARG A 1 81 ? 4.773 -1.101 -1.043 1.00 93.88 81 ARG A O 1
ATOM 674 N N . GLU A 1 82 ? 6.416 0.297 -1.672 1.00 94.12 82 GLU A N 1
ATOM 675 C CA . GLU A 1 82 ? 5.728 0.864 -2.839 1.00 94.12 82 GLU A CA 1
ATOM 676 C C . GLU A 1 82 ? 5.266 -0.226 -3.806 1.00 94.12 82 GLU A C 1
ATOM 678 O O . GLU A 1 82 ? 4.098 -0.264 -4.185 1.00 94.12 82 GLU A O 1
ATOM 683 N N . LEU A 1 83 ? 6.146 -1.180 -4.139 1.00 94.06 83 LEU A N 1
ATOM 684 C CA . LEU A 1 83 ? 5.791 -2.304 -5.004 1.00 94.06 83 LEU A CA 1
ATOM 685 C C . LEU A 1 83 ? 4.600 -3.103 -4.451 1.00 94.06 83 LEU A C 1
ATOM 687 O O . LEU A 1 83 ? 3.721 -3.495 -5.219 1.00 94.06 83 LEU A O 1
ATOM 691 N N . ALA A 1 84 ? 4.554 -3.349 -3.139 1.00 94.75 84 ALA A N 1
ATOM 692 C CA . ALA A 1 84 ? 3.451 -4.063 -2.497 1.00 94.75 84 ALA A CA 1
ATOM 693 C C . ALA A 1 84 ? 2.126 -3.293 -2.614 1.00 94.75 84 ALA A C 1
ATOM 695 O O . ALA A 1 84 ? 1.100 -3.868 -2.980 1.00 94.75 84 ALA A O 1
ATOM 696 N N . ILE A 1 85 ? 2.166 -1.986 -2.353 1.00 96.00 85 ILE A N 1
ATOM 697 C CA . ILE A 1 85 ? 0.995 -1.106 -2.360 1.00 96.00 85 ILE A CA 1
ATOM 698 C C . ILE A 1 85 ? 0.468 -0.920 -3.786 1.00 96.00 85 ILE A C 1
ATOM 700 O O . ILE A 1 85 ? -0.716 -1.152 -4.021 1.00 96.00 85 ILE A O 1
ATOM 704 N N . TYR A 1 86 ? 1.322 -0.602 -4.764 1.00 94.50 86 TYR A N 1
ATOM 705 C CA . TYR A 1 86 ? 0.898 -0.451 -6.163 1.00 94.50 86 TYR A CA 1
ATOM 706 C C . TYR A 1 86 ? 0.352 -1.741 -6.761 1.00 94.50 86 TYR A C 1
ATOM 708 O O . TYR A 1 86 ? -0.564 -1.710 -7.581 1.00 94.50 86 TYR A O 1
ATOM 716 N N . THR A 1 87 ? 0.860 -2.890 -6.316 1.00 94.75 87 THR A N 1
ATOM 717 C CA . THR A 1 87 ? 0.296 -4.185 -6.701 1.00 94.75 87 THR A CA 1
ATOM 718 C C . THR A 1 87 ? -1.166 -4.289 -6.271 1.00 94.75 87 THR A C 1
ATOM 720 O O . THR A 1 87 ? -2.011 -4.639 -7.092 1.00 94.75 87 THR A O 1
ATOM 723 N N . VAL A 1 88 ? -1.495 -3.929 -5.026 1.00 96.00 88 VAL A N 1
ATOM 724 C CA . VAL A 1 88 ? -2.888 -3.925 -4.550 1.00 96.00 88 VAL A CA 1
ATOM 725 C C . VAL A 1 88 ? -3.721 -2.871 -5.274 1.00 96.00 88 VAL A C 1
ATOM 727 O O . VAL A 1 88 ? -4.770 -3.214 -5.815 1.00 96.00 88 VAL A O 1
ATOM 730 N N . LEU A 1 89 ? -3.228 -1.633 -5.357 1.00 95.00 89 LEU A N 1
ATOM 731 C CA . LEU A 1 89 ? -3.939 -0.520 -5.992 1.00 95.00 89 LEU A CA 1
ATOM 732 C C . LEU A 1 89 ? -4.225 -0.751 -7.482 1.00 95.00 89 LEU A C 1
ATOM 734 O O . LEU A 1 89 ? -5.218 -0.266 -8.011 1.00 95.00 89 LEU A O 1
ATOM 738 N N . SER A 1 90 ? -3.398 -1.542 -8.171 1.00 94.25 90 SER A N 1
ATOM 739 C CA . SER A 1 90 ? -3.689 -1.925 -9.556 1.00 94.25 90 SER A CA 1
ATOM 740 C C . SER A 1 90 ? -4.958 -2.787 -9.684 1.00 94.25 90 SER A C 1
ATOM 742 O O . SER A 1 90 ? -5.626 -2.753 -10.717 1.00 94.25 90 SER A O 1
ATOM 744 N N . ASN A 1 91 ? -5.317 -3.543 -8.641 1.00 94.12 91 ASN A N 1
ATOM 745 C CA . ASN A 1 91 ? -6.463 -4.456 -8.644 1.00 94.12 91 ASN A CA 1
ATOM 746 C C . ASN A 1 91 ? -7.718 -3.868 -7.990 1.00 94.12 91 ASN A C 1
ATOM 748 O O . ASN A 1 91 ? -8.822 -4.316 -8.291 1.00 94.12 91 ASN A O 1
ATOM 752 N N . THR A 1 92 ? -7.564 -2.930 -7.056 1.00 93.31 92 THR A N 1
ATOM 753 C CA . THR A 1 92 ? -8.668 -2.364 -6.276 1.00 93.31 92 THR A CA 1
ATOM 754 C C . THR A 1 92 ? -8.344 -0.951 -5.820 1.00 93.31 92 THR A C 1
ATOM 756 O O . THR A 1 92 ? -7.200 -0.649 -5.499 1.00 93.31 92 THR A O 1
ATOM 759 N N . ASN A 1 93 ? -9.371 -0.115 -5.692 1.00 91.50 93 ASN A N 1
ATOM 760 C CA . ASN A 1 93 ? -9.234 1.237 -5.154 1.00 91.50 93 ASN A CA 1
ATOM 761 C C . ASN A 1 93 ? -9.477 1.282 -3.628 1.00 91.50 93 ASN A C 1
ATOM 763 O O . ASN A 1 93 ? -9.404 2.350 -3.031 1.00 91.50 93 ASN A O 1
ATOM 767 N N . ASN A 1 94 ? -9.761 0.136 -2.989 1.00 95.75 94 ASN A N 1
ATOM 768 C CA . ASN A 1 94 ? -9.968 0.019 -1.540 1.00 95.75 94 ASN A CA 1
ATOM 769 C C . ASN A 1 94 ? -8.806 -0.735 -0.880 1.00 95.75 94 ASN A C 1
ATOM 771 O O . ASN A 1 94 ? -8.710 -1.966 -0.985 1.00 95.75 94 ASN A O 1
ATOM 775 N N . ILE A 1 95 ? -7.935 -0.009 -0.178 1.00 97.38 95 ILE A N 1
ATOM 776 C CA . ILE A 1 95 ? -6.667 -0.527 0.357 1.00 97.38 95 ILE A CA 1
ATOM 777 C C . ILE A 1 95 ? -6.538 -0.344 1.874 1.00 97.38 95 ILE A C 1
ATOM 779 O O . ILE A 1 95 ? -6.946 0.665 2.439 1.00 97.38 95 ILE A O 1
ATOM 783 N N . ILE A 1 96 ? -5.924 -1.319 2.542 1.00 97.31 96 ILE A N 1
ATOM 784 C CA . ILE A 1 96 ? -5.373 -1.156 3.894 1.00 97.31 96 ILE A CA 1
ATOM 785 C C . ILE A 1 96 ? -3.855 -1.260 3.781 1.00 97.31 96 ILE A C 1
ATOM 787 O O . ILE A 1 96 ? -3.343 -2.162 3.113 1.00 97.31 96 ILE A O 1
ATOM 791 N N . PHE A 1 97 ? -3.116 -0.370 4.430 1.00 97.06 97 PHE A N 1
ATOM 792 C CA . PHE A 1 97 ? -1.657 -0.377 4.384 1.00 97.06 97 PHE A CA 1
ATOM 793 C C . PHE A 1 97 ? -1.055 0.182 5.676 1.00 97.06 97 PHE A C 1
ATOM 795 O O . PHE A 1 97 ? -1.709 0.904 6.413 1.00 97.06 97 PHE A O 1
ATOM 802 N N . ASP A 1 98 ? 0.193 -0.180 5.952 1.00 95.50 98 ASP A N 1
ATOM 803 C CA . ASP A 1 98 ? 1.069 0.464 6.935 1.00 95.50 98 ASP A CA 1
ATOM 804 C C . ASP A 1 98 ? 2.335 1.021 6.260 1.00 95.50 98 ASP A C 1
ATOM 806 O O . ASP A 1 98 ? 2.581 0.773 5.069 1.00 95.50 98 ASP A O 1
ATOM 810 N N . LEU A 1 99 ? 3.146 1.730 7.044 1.00 95.19 99 LEU A N 1
ATOM 811 C CA . LEU A 1 99 ? 4.438 2.295 6.650 1.00 95.19 99 LEU A CA 1
ATOM 812 C C . LEU A 1 99 ? 5.625 1.582 7.327 1.00 95.19 99 LEU A C 1
ATOM 814 O O . LEU A 1 99 ? 6.719 2.124 7.432 1.00 95.19 99 LEU A O 1
ATOM 818 N N . ALA A 1 100 ? 5.464 0.340 7.789 1.00 91.81 100 ALA A N 1
ATOM 819 C CA . ALA A 1 100 ? 6.565 -0.361 8.441 1.00 91.81 100 ALA A CA 1
ATOM 820 C C . ALA A 1 100 ? 7.720 -0.633 7.455 1.00 91.81 100 ALA A C 1
ATOM 822 O O . ALA A 1 100 ? 7.528 -1.149 6.351 1.00 91.81 100 ALA A O 1
ATOM 823 N N . GLY A 1 101 ? 8.951 -0.331 7.877 1.00 88.44 101 GLY A N 1
ATOM 824 C CA . GLY A 1 101 ? 10.155 -0.573 7.076 1.00 88.44 101 GLY A CA 1
ATOM 825 C C . GLY A 1 101 ? 10.424 0.464 5.981 1.00 88.44 101 GLY A C 1
ATOM 826 O O . GLY A 1 101 ? 11.221 0.177 5.082 1.00 88.44 101 GLY A O 1
ATOM 827 N N . VAL A 1 102 ? 9.786 1.634 6.059 1.00 93.06 102 VAL A N 1
ATOM 828 C CA . VAL A 1 102 ? 10.093 2.804 5.225 1.00 93.06 102 VAL A CA 1
ATOM 829 C C . VAL A 1 102 ? 10.712 3.912 6.075 1.00 93.06 102 VAL A C 1
ATOM 831 O O . VAL A 1 102 ? 10.473 3.979 7.280 1.00 93.06 102 VAL A O 1
ATOM 834 N N . ASP A 1 103 ? 11.552 4.742 5.464 1.00 93.38 103 ASP A N 1
ATOM 835 C CA . ASP A 1 103 ? 12.019 5.978 6.100 1.00 93.38 103 ASP A CA 1
ATOM 836 C C . ASP A 1 103 ? 10.955 7.088 6.013 1.00 93.38 103 ASP A C 1
ATOM 838 O O .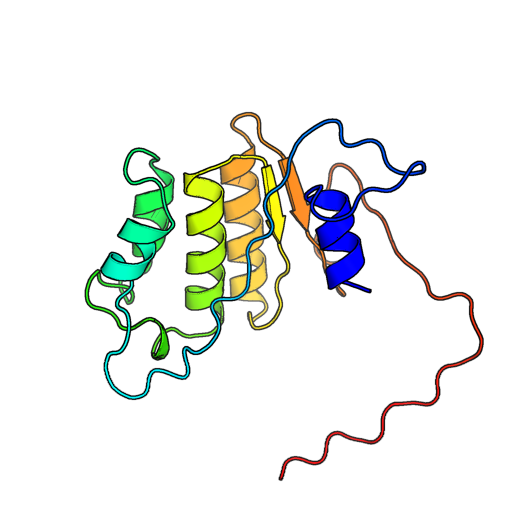 ASP A 1 103 ? 9.909 6.923 5.384 1.00 93.38 103 ASP A O 1
ATOM 842 N N . HIS A 1 104 ? 11.209 8.222 6.669 1.00 92.25 104 HIS A N 1
ATOM 843 C CA . HIS A 1 104 ? 10.249 9.326 6.741 1.00 92.25 104 HIS A CA 1
ATOM 844 C C . HIS A 1 104 ? 9.851 9.863 5.353 1.00 92.25 104 HIS A C 1
ATOM 846 O O . HIS A 1 104 ? 8.663 9.999 5.062 1.00 92.25 104 HIS A O 1
ATOM 852 N N . GLU A 1 105 ? 10.823 10.111 4.469 1.00 93.56 105 GLU A N 1
ATOM 853 C CA . GLU A 1 105 ? 10.560 10.613 3.111 1.00 93.56 105 GLU A CA 1
ATOM 854 C C . GLU A 1 105 ? 9.772 9.600 2.267 1.00 93.56 105 GLU A C 1
ATOM 856 O O . GLU A 1 105 ? 8.826 9.962 1.559 1.00 93.56 105 GLU A O 1
ATOM 861 N N . GLY A 1 106 ? 10.115 8.315 2.373 1.00 92.62 106 GLY A N 1
ATOM 862 C CA . GLY A 1 106 ? 9.389 7.221 1.740 1.00 92.62 106 GLY A CA 1
ATOM 863 C C . GLY A 1 106 ? 7.962 7.089 2.263 1.00 92.62 106 GLY A C 1
ATOM 864 O O . GLY A 1 106 ? 7.048 6.861 1.474 1.00 92.62 106 GLY A O 1
ATOM 865 N N . GLY A 1 107 ? 7.749 7.282 3.566 1.00 95.12 107 GLY A N 1
ATOM 866 C CA . GLY A 1 107 ? 6.427 7.264 4.192 1.00 95.12 107 GLY A CA 1
ATOM 867 C C . GLY A 1 107 ? 5.510 8.353 3.642 1.00 95.12 107 GLY A C 1
ATOM 868 O O . GLY A 1 107 ? 4.412 8.052 3.174 1.00 95.12 107 GLY A O 1
ATOM 869 N N . VAL A 1 108 ? 5.998 9.597 3.601 1.00 95.75 108 VAL A N 1
ATOM 870 C CA . VAL A 1 108 ? 5.276 10.740 3.011 1.00 95.75 108 VAL A CA 1
ATOM 871 C C . VAL A 1 108 ? 4.978 10.502 1.528 1.00 95.75 108 VAL A C 1
ATOM 873 O O . VAL A 1 108 ? 3.863 10.748 1.066 1.00 95.75 108 VAL A O 1
ATOM 876 N N . THR A 1 109 ? 5.953 9.980 0.780 1.00 94.06 109 THR A N 1
ATOM 877 C CA . THR A 1 109 ? 5.793 9.670 -0.649 1.00 94.06 109 THR A CA 1
ATOM 878 C C . THR A 1 109 ? 4.702 8.623 -0.871 1.00 94.06 109 THR A C 1
ATOM 880 O O . THR A 1 109 ? 3.782 8.839 -1.660 1.00 94.06 109 THR A O 1
ATOM 883 N N . ILE A 1 110 ? 4.759 7.505 -0.144 1.00 94.88 110 ILE A N 1
ATOM 884 C CA . ILE A 1 110 ? 3.758 6.436 -0.214 1.00 94.88 110 ILE A CA 1
ATOM 885 C C . ILE A 1 110 ? 2.371 6.962 0.150 1.00 94.88 110 ILE A C 1
ATOM 887 O O . ILE A 1 110 ? 1.418 6.684 -0.575 1.00 94.88 110 ILE A O 1
ATOM 891 N N . TYR A 1 111 ? 2.257 7.720 1.242 1.00 96.38 111 TYR A N 1
ATOM 892 C CA . TYR A 1 111 ? 0.993 8.289 1.698 1.00 96.38 111 TYR A CA 1
ATOM 893 C C . TYR A 1 111 ? 0.324 9.129 0.600 1.00 96.38 111 TYR A C 1
ATOM 895 O O . TYR A 1 111 ? -0.820 8.861 0.224 1.00 96.38 111 TYR A O 1
ATOM 903 N N . ASN A 1 112 ? 1.064 10.075 0.015 1.00 95.19 112 ASN A N 1
ATOM 904 C CA . ASN A 1 112 ? 0.553 10.941 -1.049 1.00 95.19 112 ASN A CA 1
ATOM 905 C C . ASN A 1 112 ? 0.159 10.149 -2.304 1.00 95.19 112 ASN A C 1
ATOM 907 O O . ASN A 1 112 ? -0.886 10.411 -2.896 1.00 95.19 112 ASN A O 1
ATOM 911 N N . ASN A 1 113 ? 0.951 9.142 -2.679 1.00 93.12 113 ASN A N 1
ATOM 912 C CA . ASN A 1 113 ? 0.652 8.296 -3.834 1.00 93.12 113 ASN A CA 1
ATOM 913 C C . ASN A 1 113 ? -0.605 7.438 -3.626 1.00 93.12 113 ASN A C 1
ATOM 915 O O . ASN A 1 113 ? -1.367 7.231 -4.571 1.00 93.12 113 ASN A O 1
ATOM 919 N N . VAL A 1 114 ? -0.835 6.930 -2.408 1.00 95.56 114 VAL A N 1
ATOM 920 C CA . VAL A 1 114 ? -2.075 6.211 -2.074 1.00 95.56 114 VAL A CA 1
ATOM 921 C C . VAL A 1 114 ? -3.261 7.164 -2.131 1.00 95.56 114 VAL A C 1
ATOM 923 O O . VAL A 1 114 ? -4.261 6.814 -2.748 1.00 95.56 114 VAL A O 1
ATOM 926 N N . LYS A 1 115 ? -3.138 8.359 -1.541 1.00 95.12 115 LYS A N 1
ATOM 927 C CA . LYS A 1 115 ? -4.182 9.391 -1.559 1.00 95.12 115 LYS A CA 1
ATOM 928 C C . LYS A 1 115 ? -4.612 9.729 -2.991 1.00 95.12 115 LYS A C 1
ATOM 930 O O . LYS A 1 115 ? -5.780 9.582 -3.327 1.00 95.12 115 LYS A O 1
ATOM 935 N N . GLU A 1 116 ? -3.654 10.041 -3.862 1.00 92.88 116 GLU A N 1
ATOM 936 C CA . GLU A 1 116 ? -3.910 10.307 -5.284 1.00 92.88 116 GLU A CA 1
ATOM 937 C C . GLU A 1 116 ? -4.587 9.113 -5.985 1.00 92.88 116 GLU A C 1
ATOM 939 O O . GLU A 1 116 ? -5.500 9.284 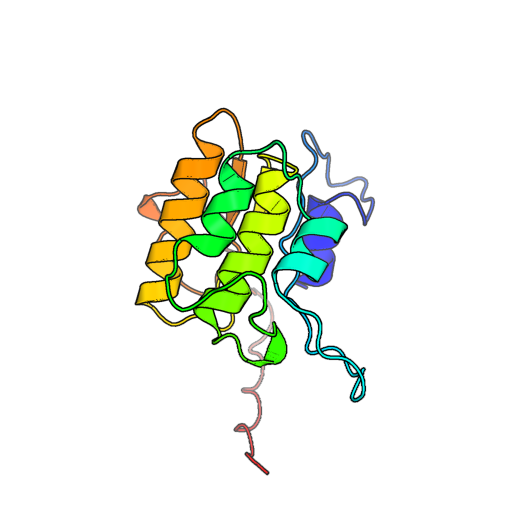-6.790 1.00 92.88 116 GLU A O 1
ATOM 944 N N . ALA A 1 117 ? -4.160 7.883 -5.680 1.00 91.69 117 ALA A N 1
ATOM 945 C CA . ALA A 1 117 ? -4.717 6.684 -6.300 1.00 91.69 117 ALA A CA 1
ATOM 946 C C . ALA A 1 117 ? -6.175 6.410 -5.894 1.00 91.69 117 ALA A C 1
ATOM 948 O O . ALA A 1 117 ? -6.939 5.883 -6.705 1.00 91.69 117 ALA A O 1
ATOM 949 N N . ILE A 1 118 ? -6.564 6.742 -4.659 1.00 93.44 118 ILE A N 1
ATOM 950 C CA . ILE A 1 118 ? -7.931 6.523 -4.171 1.00 93.44 118 ILE A CA 1
ATOM 951 C C . ILE A 1 118 ? -8.887 7.675 -4.495 1.00 93.44 118 ILE A C 1
ATOM 953 O O . ILE A 1 118 ? -10.095 7.464 -4.432 1.00 93.44 118 ILE A O 1
ATOM 957 N N . ASP A 1 119 ? -8.396 8.854 -4.887 1.00 88.56 119 ASP A N 1
ATOM 958 C CA . ASP A 1 119 ? -9.253 10.006 -5.219 1.00 88.56 119 ASP A CA 1
ATOM 959 C C . ASP A 1 119 ? -10.224 9.711 -6.384 1.00 88.56 119 ASP A C 1
ATOM 961 O O . ASP A 1 119 ? -11.268 10.349 -6.521 1.00 88.56 119 ASP A O 1
ATOM 965 N N . VAL A 1 120 ? -9.960 8.668 -7.180 1.00 82.12 120 VAL A N 1
ATOM 966 C CA . VAL A 1 120 ? -10.833 8.178 -8.263 1.00 82.12 120 VAL A CA 1
ATOM 967 C C . VAL A 1 120 ? -11.920 7.212 -7.745 1.00 82.12 120 VAL A C 1
ATOM 969 O O . VAL A 1 120 ? -12.212 6.181 -8.354 1.00 82.12 120 VAL A O 1
ATOM 972 N N . GLY A 1 121 ? -12.527 7.522 -6.596 1.00 86.44 121 GLY A N 1
ATOM 973 C CA . GLY A 1 121 ? -13.656 6.765 -6.031 1.00 86.44 121 GLY A CA 1
ATOM 974 C C . GLY A 1 121 ? -13.274 5.526 -5.211 1.00 86.44 121 GLY A C 1
ATOM 975 O O . GLY A 1 121 ? -14.013 4.541 -5.201 1.00 86.44 121 GLY A O 1
ATOM 976 N N . GLY A 1 122 ? -12.114 5.557 -4.557 1.00 93.25 122 GLY A N 1
ATOM 977 C CA . GLY A 1 122 ? -11.616 4.538 -3.637 1.00 93.25 122 GLY A CA 1
ATOM 978 C C . GLY A 1 122 ? -11.641 4.955 -2.166 1.00 93.25 122 GLY A C 1
ATOM 979 O O . GLY A 1 122 ? -12.176 5.997 -1.791 1.00 93.25 122 GLY A O 1
ATOM 980 N N . ALA A 1 123 ? -11.024 4.128 -1.325 1.00 95.50 123 ALA A N 1
ATOM 981 C CA . ALA A 1 123 ? -10.822 4.401 0.092 1.00 95.50 123 ALA A CA 1
ATOM 982 C C . ALA A 1 123 ? -9.514 3.773 0.586 1.00 95.50 123 ALA A C 1
ATOM 984 O O . ALA A 1 123 ? -9.120 2.688 0.153 1.00 95.50 123 ALA A O 1
ATOM 985 N N . ALA A 1 124 ? -8.862 4.416 1.553 1.00 96.94 124 ALA A N 1
ATOM 986 C CA . ALA A 1 124 ? -7.682 3.864 2.203 1.00 96.94 124 ALA A CA 1
ATOM 987 C C . ALA A 1 124 ? -7.821 3.863 3.723 1.00 96.94 124 ALA A C 1
ATOM 989 O O . ALA A 1 124 ? -8.383 4.781 4.315 1.00 96.94 124 ALA A O 1
ATOM 990 N N . ILE A 1 125 ? -7.263 2.828 4.346 1.00 96.56 125 ILE A N 1
ATOM 991 C CA . ILE A 1 125 ? -7.047 2.749 5.789 1.00 96.56 125 ILE A CA 1
ATOM 992 C C . ILE A 1 125 ? -5.539 2.645 6.007 1.00 96.56 125 ILE A C 1
ATOM 994 O O . ILE A 1 125 ? -4.928 1.627 5.671 1.00 96.56 125 ILE A O 1
ATOM 998 N N . LEU A 1 126 ? -4.950 3.700 6.566 1.00 96.69 126 LEU A N 1
ATOM 999 C CA . LEU A 1 126 ? -3.573 3.682 7.044 1.00 96.69 126 LEU A CA 1
ATOM 1000 C C . LEU A 1 126 ? -3.551 3.173 8.490 1.00 96.69 126 LEU A C 1
ATOM 1002 O O . LEU A 1 126 ? -4.236 3.713 9.356 1.00 96.69 126 LEU A O 1
ATOM 1006 N N . ILE A 1 127 ? -2.760 2.133 8.741 1.00 94.75 127 ILE A N 1
ATOM 1007 C CA . ILE A 1 127 ? -2.434 1.657 10.083 1.00 94.75 127 ILE A CA 1
ATOM 1008 C C . ILE A 1 127 ? -1.038 2.163 10.421 1.00 94.75 127 ILE A C 1
ATOM 1010 O O . ILE A 1 127 ? -0.058 1.730 9.813 1.00 94.75 127 ILE A O 1
ATOM 1014 N N . ASP A 1 128 ? -0.958 3.051 11.403 1.00 91.25 128 ASP A N 1
ATOM 1015 C CA . ASP A 1 128 ? 0.289 3.693 11.801 1.00 91.25 128 ASP A CA 1
ATOM 1016 C C . ASP A 1 128 ? 0.416 3.768 13.326 1.00 91.25 128 ASP A C 1
ATOM 1018 O O . ASP A 1 128 ? -0.571 3.716 14.064 1.00 91.25 128 ASP A O 1
ATOM 1022 N N . THR A 1 129 ? 1.656 3.854 13.793 1.00 88.69 129 THR A N 1
ATOM 1023 C CA . THR A 1 129 ? 2.010 4.169 15.181 1.00 88.69 129 THR A CA 1
ATOM 1024 C C . THR A 1 129 ? 2.290 5.654 15.388 1.00 88.69 129 THR A C 1
ATOM 1026 O O . THR A 1 129 ? 2.461 6.080 16.531 1.00 88.69 129 THR A O 1
ATOM 1029 N N . CYS A 1 130 ? 2.376 6.416 14.300 1.00 87.75 130 CYS A N 1
ATOM 1030 C CA . CYS A 1 130 ? 2.688 7.833 14.297 1.00 87.75 130 CYS A CA 1
ATOM 1031 C C . CYS A 1 130 ? 1.480 8.673 13.830 1.00 87.75 130 CYS A C 1
ATOM 1033 O O . CYS A 1 130 ? 0.537 8.171 13.218 1.00 87.75 130 CYS A O 1
ATOM 1035 N N . ASP A 1 131 ? 1.496 9.962 14.175 1.00 90.94 131 ASP A N 1
ATOM 1036 C CA . ASP A 1 131 ? 0.344 10.868 14.078 1.00 90.94 131 ASP A CA 1
ATOM 1037 C C . ASP A 1 131 ? 0.503 11.933 12.970 1.00 90.94 131 ASP A C 1
ATOM 1039 O O . ASP A 1 131 ? -0.313 12.856 12.885 1.00 90.94 131 ASP A O 1
ATOM 1043 N N . GLU A 1 132 ? 1.541 11.862 12.128 1.00 92.19 132 GLU A N 1
ATOM 1044 C CA . GLU A 1 132 ? 1.877 12.924 11.164 1.00 92.19 132 GLU A CA 1
ATOM 10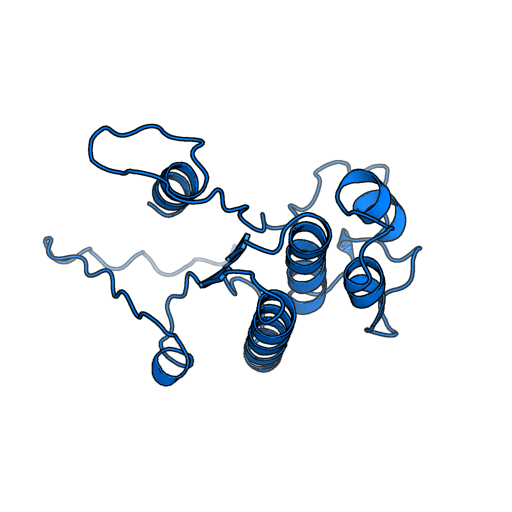45 C C . GLU A 1 132 ? 0.772 13.193 10.133 1.00 92.19 132 GLU A C 1
ATOM 1047 O O . GLU A 1 132 ? 0.596 14.337 9.715 1.00 92.19 132 GLU A O 1
ATOM 1052 N N . PHE A 1 133 ? -0.021 12.180 9.776 1.00 94.56 133 PHE A N 1
ATOM 1053 C CA . PHE A 1 133 ? -1.090 12.294 8.777 1.00 94.56 133 PHE A CA 1
ATOM 1054 C C . PHE A 1 133 ? -2.480 12.524 9.382 1.00 94.56 133 PHE A C 1
ATOM 1056 O O . PHE A 1 133 ? -3.457 12.659 8.648 1.00 94.56 133 PHE A O 1
ATOM 1063 N N . LYS A 1 134 ? -2.608 12.608 10.715 1.00 94.19 134 LYS A N 1
ATOM 1064 C CA . LYS A 1 134 ? -3.922 12.618 11.390 1.00 94.19 134 LYS A CA 1
ATOM 1065 C C . LYS A 1 134 ? -4.865 13.729 10.913 1.00 94.19 134 LYS A C 1
ATOM 1067 O O . LYS A 1 134 ? -6.073 13.527 10.881 1.00 94.19 134 LYS A O 1
ATOM 1072 N N . ASN A 1 135 ? -4.311 14.892 10.563 1.00 94.81 135 ASN A N 1
ATOM 1073 C CA . ASN A 1 135 ? -5.076 16.077 10.168 1.00 94.81 135 ASN A CA 1
ATOM 1074 C C . ASN A 1 135 ? -5.509 16.043 8.694 1.00 94.81 135 ASN A C 1
ATOM 1076 O O . ASN A 1 135 ? -6.284 16.897 8.279 1.00 94.81 135 ASN A O 1
ATOM 1080 N N . ASP A 1 136 ? -4.993 15.095 7.913 1.00 94.62 136 ASP A N 1
ATOM 1081 C CA . ASP A 1 136 ? -5.307 14.936 6.491 1.00 94.62 136 ASP A CA 1
ATOM 1082 C C . ASP A 1 136 ? -6.280 13.766 6.234 1.00 94.62 136 ASP A C 1
ATOM 1084 O O . ASP A 1 136 ? -6.814 13.611 5.137 1.00 94.62 136 ASP A O 1
ATOM 1088 N N . CYS A 1 137 ? -6.566 12.960 7.262 1.00 93.44 137 CYS A N 1
ATOM 1089 C CA . CYS A 1 137 ? -7.535 11.871 7.206 1.00 93.44 137 CYS A CA 1
ATOM 1090 C C . CYS A 1 137 ? -8.980 12.383 7.327 1.00 93.44 137 CYS A C 1
ATOM 1092 O O . CYS A 1 137 ? -9.296 13.214 8.176 1.00 93.44 137 CYS A O 1
ATOM 1094 N N . THR A 1 138 ? -9.906 11.786 6.571 1.00 95.12 138 THR A N 1
ATOM 1095 C CA . THR A 1 138 ? -11.355 12.019 6.742 1.00 95.12 138 THR A CA 1
ATOM 1096 C C . THR A 1 138 ? -11.893 11.453 8.056 1.00 95.12 138 THR A C 1
ATOM 1098 O O . THR A 1 138 ? -12.929 11.884 8.558 1.00 95.12 138 THR A O 1
ATOM 1101 N N . THR A 1 139 ? -11.220 10.453 8.621 1.00 94.88 139 THR A N 1
ATOM 1102 C CA . THR A 1 139 ? -11.537 9.865 9.922 1.00 94.88 139 THR A CA 1
ATOM 1103 C C . THR A 1 139 ? -10.248 9.387 10.574 1.00 94.88 139 THR A C 1
ATOM 1105 O O . THR A 1 139 ? -9.483 8.640 9.968 1.00 94.88 139 THR A O 1
ATOM 1108 N N . PHE A 1 140 ? -10.025 9.797 11.821 1.00 95.50 140 PHE A N 1
ATOM 1109 C CA . PHE A 1 140 ? -8.896 9.359 12.634 1.00 95.50 140 PHE A CA 1
ATOM 1110 C C . PHE A 1 140 ? -9.399 8.507 13.800 1.00 95.50 140 PHE A C 1
ATOM 1112 O O . PHE A 1 140 ? -10.287 8.924 14.546 1.00 95.50 140 PHE A O 1
ATOM 1119 N N . VAL A 1 141 ? -8.829 7.312 13.956 1.00 92.88 141 VAL A N 1
ATOM 1120 C CA . VAL A 1 141 ? -9.157 6.385 15.043 1.00 92.88 141 VAL A CA 1
ATOM 1121 C C . VAL A 1 141 ? -7.880 6.058 15.798 1.00 92.88 141 VAL A C 1
ATOM 1123 O O . VAL A 1 141 ? -6.961 5.468 15.238 1.00 92.88 141 VAL A O 1
ATOM 1126 N N . LYS A 1 142 ? -7.845 6.403 17.085 1.00 92.25 142 LYS A N 1
ATOM 1127 C CA . LYS A 1 142 ? -6.738 6.065 17.977 1.00 92.25 142 LYS A CA 1
ATOM 1128 C C . LYS A 1 142 ? -7.112 4.859 18.829 1.00 92.25 142 LYS A C 1
ATOM 1130 O O . LYS A 1 142 ? -8.102 4.893 19.556 1.00 92.25 142 LYS A O 1
ATOM 1135 N N . ALA A 1 143 ? -6.313 3.801 18.746 1.00 87.19 143 ALA A N 1
ATOM 1136 C CA . ALA A 1 143 ? -6.428 2.660 19.643 1.00 87.19 143 ALA A CA 1
ATOM 1137 C C . ALA A 1 143 ? -5.540 2.885 20.872 1.00 87.19 143 ALA A C 1
ATOM 1139 O O . ALA A 1 143 ? -4.337 3.108 20.742 1.00 87.19 143 ALA A O 1
ATOM 1140 N N . GLU A 1 144 ? -6.126 2.802 22.065 1.00 86.62 144 GLU A N 1
ATOM 1141 C CA . GLU A 1 144 ? -5.405 2.943 23.329 1.00 86.62 144 GLU A CA 1
ATOM 1142 C C . GLU A 1 144 ? -5.543 1.670 24.164 1.00 86.62 144 GLU A C 1
ATOM 1144 O O . GLU A 1 144 ? -6.619 1.081 24.277 1.00 86.62 144 GLU A O 1
ATOM 1149 N N . TYR A 1 145 ? -4.435 1.234 24.759 1.00 85.31 145 TYR A N 1
ATOM 1150 C CA . TYR A 1 145 ? -4.442 0.132 25.709 1.00 85.31 145 TYR A CA 1
ATOM 1151 C C . TYR A 1 145 ? -4.733 0.672 27.114 1.00 85.31 145 TYR A C 1
ATOM 1153 O O . TYR A 1 145 ? -3.921 1.396 27.685 1.00 85.31 145 TYR A O 1
ATOM 1161 N N . LEU A 1 146 ? -5.888 0.293 27.670 1.00 89.25 146 LEU A N 1
ATOM 1162 C CA . LEU A 1 146 ? -6.362 0.724 28.996 1.00 89.25 146 LEU A CA 1
ATOM 1163 C C . LEU A 1 146 ? -6.034 -0.274 30.125 1.00 89.25 146 LEU A C 1
ATOM 1165 O O . LEU A 1 146 ? -6.526 -0.135 31.242 1.00 89.25 146 LEU A O 1
ATOM 1169 N N . GLY A 1 147 ? -5.260 -1.322 29.833 1.00 88.56 147 GLY A N 1
ATOM 1170 C CA . GLY A 1 147 ? -4.905 -2.347 30.813 1.00 88.56 147 GLY A CA 1
ATOM 1171 C C . GLY A 1 147 ? -3.724 -1.956 31.715 1.00 88.56 147 GLY A C 1
ATOM 1172 O O . GLY A 1 147 ? -3.178 -0.856 31.610 1.00 88.56 147 GLY A O 1
ATOM 1173 N N . PRO A 1 148 ? -3.290 -2.863 32.610 1.00 90.44 148 PRO A N 1
ATOM 1174 C CA . PRO A 1 148 ? -2.180 -2.603 33.523 1.00 90.44 148 PRO A CA 1
ATOM 1175 C C . PRO A 1 148 ? -0.874 -2.344 32.768 1.00 90.44 148 PRO A C 1
ATOM 1177 O O . PRO A 1 148 ? -0.650 -2.908 31.695 1.00 90.44 148 PRO A O 1
ATOM 1180 N N . LYS A 1 149 ? 0.005 -1.526 33.363 1.00 84.31 149 LYS A N 1
ATOM 1181 C CA . LYS A 1 149 ? 1.305 -1.138 32.799 1.00 84.31 149 LYS A CA 1
ATOM 1182 C C . LYS A 1 149 ? 2.066 -2.375 32.311 1.00 84.31 149 LYS A C 1
ATOM 1184 O O . LYS A 1 149 ? 2.417 -3.248 33.101 1.00 84.31 149 LYS A O 1
ATOM 1189 N N . ILE A 1 150 ? 2.309 -2.442 31.005 1.00 83.12 150 ILE A N 1
ATOM 1190 C CA . ILE A 1 150 ? 3.080 -3.528 30.402 1.00 83.12 150 ILE A CA 1
ATOM 1191 C C . ILE A 1 150 ? 4.545 -3.286 30.771 1.00 83.12 150 ILE A C 1
ATOM 1193 O O . ILE A 1 150 ? 5.053 -2.175 30.600 1.00 83.12 150 ILE A O 1
ATOM 1197 N N . ALA A 1 151 ? 5.211 -4.299 31.328 1.00 82.75 151 ALA A N 1
ATOM 1198 C CA . ALA A 1 151 ? 6.642 -4.215 31.595 1.00 82.75 151 ALA A CA 1
ATOM 1199 C C . ALA A 1 151 ? 7.384 -3.890 30.283 1.00 82.75 151 ALA A C 1
ATOM 1201 O O . ALA A 1 151 ? 7.018 -4.439 29.239 1.00 82.75 151 ALA A O 1
ATOM 1202 N N . PRO A 1 152 ? 8.395 -3.003 30.297 1.00 78.94 152 PRO A N 1
ATOM 1203 C CA . PRO A 1 152 ? 9.165 -2.718 29.095 1.00 78.94 152 PRO A CA 1
ATOM 1204 C C . PRO A 1 152 ? 9.737 -4.022 28.535 1.00 78.94 152 PRO A C 1
ATOM 1206 O O . PRO A 1 152 ? 10.206 -4.878 29.289 1.00 78.94 152 PRO A O 1
ATOM 1209 N N . LEU A 1 153 ? 9.685 -4.174 27.209 1.00 75.12 153 LEU A N 1
ATOM 1210 C CA . LEU A 1 153 ? 10.376 -5.278 26.554 1.00 75.12 153 LEU A CA 1
ATOM 1211 C C . LEU A 1 153 ? 11.864 -5.203 26.927 1.00 75.12 153 LEU A C 1
ATOM 1213 O O . LEU A 1 153 ? 12.413 -4.097 26.991 1.00 75.12 153 LEU A O 1
ATOM 1217 N N . PRO A 1 154 ? 12.526 -6.346 27.183 1.00 75.12 154 PRO A N 1
ATOM 1218 C CA . PRO A 1 154 ? 13.965 -6.343 27.387 1.00 75.12 154 PRO A CA 1
ATOM 1219 C C . PRO A 1 154 ? 14.640 -5.673 26.180 1.00 75.12 154 PRO A C 1
ATOM 1221 O O . PRO A 1 154 ? 14.147 -5.816 25.054 1.00 75.12 154 PRO A O 1
ATOM 1224 N N . PRO A 1 155 ? 15.740 -4.929 26.392 1.00 73.56 155 PRO A N 1
ATOM 1225 C CA . PRO A 1 155 ? 16.449 -4.278 25.302 1.00 73.56 155 PRO A CA 1
ATOM 1226 C C . PRO A 1 155 ? 16.770 -5.299 24.211 1.00 73.56 155 PRO A C 1
ATOM 1228 O O . PRO A 1 155 ? 17.171 -6.431 24.496 1.00 73.56 155 PRO A O 1
ATOM 1231 N N . PHE A 1 156 ? 16.559 -4.896 22.959 1.00 62.19 156 PHE A N 1
ATOM 1232 C CA . PHE A 1 156 ? 16.827 -5.738 21.802 1.00 62.19 156 PHE A CA 1
ATOM 1233 C C . PHE A 1 156 ? 18.321 -6.086 21.789 1.00 62.19 156 PHE A C 1
ATOM 1235 O O . PHE A 1 156 ? 19.160 -5.225 21.527 1.00 62.19 156 PHE A O 1
ATOM 1242 N N . SER A 1 157 ? 18.672 -7.332 22.114 1.00 56.16 157 SER A N 1
ATOM 1243 C CA . SER A 1 157 ? 20.046 -7.807 21.987 1.00 56.16 157 SER A CA 1
ATOM 1244 C C . SER A 1 157 ? 20.294 -8.154 20.524 1.00 56.16 157 SER A C 1
ATOM 1246 O O . SER A 1 157 ? 19.815 -9.164 20.009 1.00 56.16 157 SER A O 1
ATOM 1248 N N . ALA A 1 158 ? 21.019 -7.282 19.825 1.00 51.53 158 ALA A N 1
ATOM 1249 C CA . ALA A 1 158 ? 21.600 -7.649 18.545 1.00 51.53 158 ALA A CA 1
ATOM 1250 C C . ALA A 1 158 ? 22.615 -8.775 18.810 1.00 51.53 158 ALA A C 1
ATOM 1252 O O . ALA A 1 158 ? 23.624 -8.551 19.479 1.00 51.53 158 ALA A O 1
ATOM 1253 N N . LYS A 1 159 ? 22.295 -9.992 18.364 1.00 41.50 159 LYS A N 1
ATOM 1254 C CA . LYS A 1 159 ? 23.272 -11.071 18.191 1.00 41.50 159 LYS A CA 1
ATOM 1255 C C . LYS A 1 159 ? 23.877 -10.982 16.801 1.00 41.50 159 LYS A C 1
ATOM 1257 O O . LYS A 1 159 ? 23.100 -10.697 15.861 1.00 41.50 159 LYS A O 1
#